Protein AF-A0A6P3Z6V0-F1 (afdb_monomer_lite)

Sequence (96 aa):
MNTKDGITVICSKRGGNPSANSHCEWLLTVPLKPDVINFSFIPITSLLKGVPGKGFLSHAINLYLRYKPPIADLAYFLDFQTHKIWAPIYKGCVES

pLDDT: mean 80.79, std 15.62, range [41.25, 97.06]

Secondary structure (DSSP, 8-state):
---STTPPP-----SS-TT-SSHHHHHHHGGGS----------GGGT-TT-TTHHHHHHHHHHHHHH---GGGHHHHHHTTS----S---------

Structure (mmCIF, N/CA/C/O backbone):
data_AF-A0A6P3Z6V0-F1
#
_entry.id   AF-A0A6P3Z6V0-F1
#
loop_
_atom_site.group_PDB
_atom_site.id
_atom_site.type_symbol
_atom_site.label_atom_id
_atom_site.label_alt_id
_atom_site.label_comp_id
_atom_site.label_asym_id
_atom_site.label_entity_id
_atom_site.labe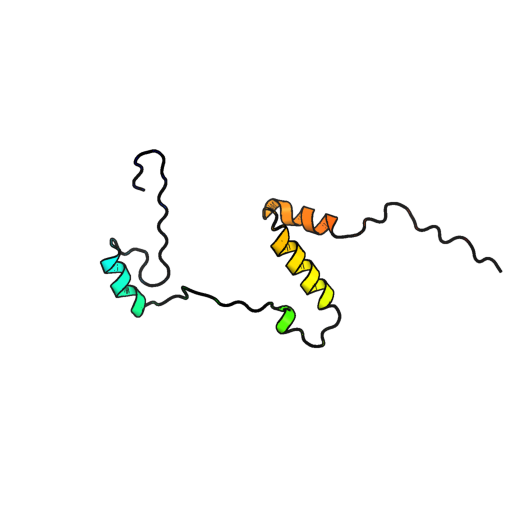l_seq_id
_atom_site.pdbx_PDB_ins_code
_atom_site.Cartn_x
_atom_site.Cartn_y
_atom_site.Cartn_z
_atom_site.occupancy
_atom_site.B_iso_or_equiv
_atom_site.auth_seq_id
_atom_site.auth_comp_id
_atom_site.auth_asym_id
_atom_site.auth_atom_id
_atom_site.pdbx_PDB_model_num
ATOM 1 N N . MET A 1 1 ? 23.211 2.790 -12.711 1.00 48.88 1 MET A N 1
ATOM 2 C CA . MET A 1 1 ? 23.017 4.078 -12.012 1.00 48.88 1 MET A CA 1
ATOM 3 C C . MET A 1 1 ? 23.793 5.124 -12.788 1.00 48.88 1 MET A C 1
ATOM 5 O O . MET A 1 1 ? 24.998 4.972 -12.908 1.00 48.88 1 MET A O 1
ATOM 9 N N . ASN A 1 2 ? 23.115 6.086 -13.415 1.00 54.03 2 ASN A N 1
ATOM 10 C CA . ASN A 1 2 ? 23.786 7.157 -14.150 1.00 54.03 2 ASN A CA 1
ATOM 11 C C . ASN A 1 2 ? 23.860 8.374 -13.225 1.00 54.03 2 ASN A C 1
ATOM 13 O O . ASN A 1 2 ? 22.855 9.044 -13.008 1.00 54.03 2 ASN A O 1
ATOM 17 N N . THR A 1 3 ? 25.015 8.573 -12.599 1.00 53.06 3 THR A N 1
ATOM 18 C CA . THR A 1 3 ? 25.280 9.668 -11.663 1.00 53.06 3 THR A CA 1
ATOM 19 C C . THR A 1 3 ? 25.995 10.783 -12.408 1.00 53.06 3 THR A C 1
ATOM 21 O O . THR A 1 3 ? 27.219 10.771 -12.533 1.00 53.06 3 THR A O 1
ATOM 24 N N . LYS A 1 4 ? 25.232 11.757 -12.898 1.00 59.38 4 LYS A N 1
ATOM 25 C CA . LYS A 1 4 ? 25.746 13.115 -13.082 1.00 59.38 4 LYS A CA 1
ATOM 26 C C . LYS A 1 4 ? 25.130 13.980 -11.982 1.00 59.38 4 LYS A C 1
ATOM 28 O O . LYS A 1 4 ? 23.932 13.898 -11.736 1.00 59.38 4 LYS A O 1
ATOM 33 N N . ASP A 1 5 ? 25.987 14.703 -11.266 1.00 73.00 5 ASP A N 1
ATOM 34 C CA . ASP A 1 5 ? 25.635 15.750 -10.293 1.00 73.00 5 ASP A CA 1
ATOM 35 C C . ASP A 1 5 ? 25.015 15.313 -8.951 1.00 73.00 5 ASP A C 1
ATOM 37 O O . ASP A 1 5 ? 24.242 16.046 -8.345 1.00 73.00 5 ASP A O 1
ATOM 41 N N . GLY A 1 6 ? 25.360 14.125 -8.439 1.00 80.94 6 GLY A N 1
ATOM 42 C CA . GLY A 1 6 ? 24.853 13.665 -7.131 1.00 80.94 6 GLY A CA 1
ATOM 43 C C . GLY A 1 6 ? 23.383 13.227 -7.152 1.00 80.94 6 GLY A C 1
ATOM 44 O O . GLY A 1 6 ? 22.785 12.978 -6.106 1.00 80.94 6 GLY A O 1
ATOM 45 N N . ILE A 1 7 ? 22.802 13.085 -8.344 1.00 84.81 7 ILE A N 1
ATOM 46 C CA . ILE A 1 7 ? 21.444 12.587 -8.546 1.00 84.81 7 ILE A CA 1
ATOM 47 C C . ILE A 1 7 ? 21.480 11.059 -8.638 1.00 84.81 7 ILE A C 1
ATOM 49 O O . ILE A 1 7 ? 22.180 10.482 -9.473 1.00 84.81 7 ILE A O 1
ATOM 53 N N . THR A 1 8 ? 20.688 10.395 -7.794 1.00 88.69 8 THR A N 1
ATOM 54 C CA . THR A 1 8 ? 20.455 8.948 -7.884 1.00 88.69 8 THR A CA 1
ATOM 55 C C . THR A 1 8 ? 19.134 8.694 -8.595 1.00 88.69 8 THR A C 1
ATOM 57 O O . THR A 1 8 ? 18.072 9.048 -8.090 1.00 88.69 8 THR A O 1
ATOM 60 N N . VAL A 1 9 ? 19.192 8.054 -9.763 1.00 84.56 9 VAL A N 1
ATOM 61 C CA . VAL A 1 9 ? 17.995 7.626 -10.500 1.00 84.56 9 VAL A CA 1
ATOM 62 C C . VAL A 1 9 ? 17.667 6.181 -10.136 1.00 84.56 9 VAL A C 1
ATOM 64 O O . VAL A 1 9 ? 18.480 5.280 -10.362 1.00 84.56 9 VAL A O 1
ATOM 67 N N . ILE A 1 10 ? 16.467 5.967 -9.597 1.00 86.81 10 ILE A N 1
ATOM 68 C CA . ILE A 1 10 ? 15.918 4.644 -9.291 1.00 86.81 10 ILE A CA 1
ATOM 69 C C . ILE A 1 10 ? 14.798 4.361 -10.289 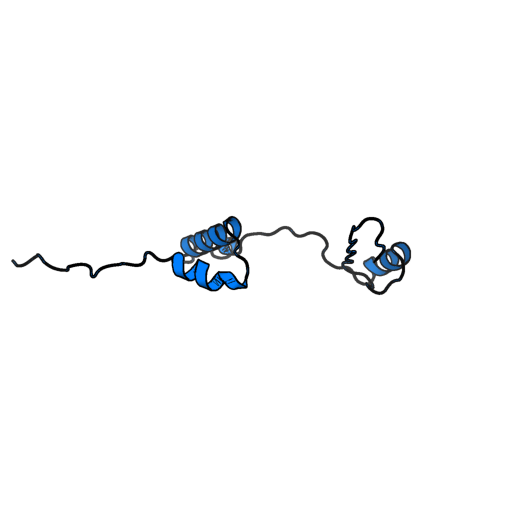1.00 86.81 10 ILE A C 1
ATOM 71 O O . ILE A 1 10 ? 13.790 5.062 -10.318 1.00 86.81 10 ILE A O 1
ATOM 75 N N . CYS A 1 11 ? 14.976 3.317 -11.096 1.00 84.38 11 CYS A N 1
ATOM 76 C CA . CYS A 1 11 ? 13.959 2.849 -12.030 1.00 84.38 11 CYS A CA 1
ATOM 77 C C . CYS A 1 11 ? 13.312 1.580 -11.475 1.00 84.38 11 CYS A C 1
ATOM 79 O O . CYS A 1 11 ? 14.011 0.613 -11.173 1.00 84.38 11 CYS A O 1
ATOM 81 N N . SER A 1 12 ? 11.985 1.557 -11.392 1.00 88.56 12 SER A N 1
ATOM 82 C CA . SER A 1 12 ? 11.205 0.367 -11.053 1.00 88.56 12 SER A CA 1
ATOM 83 C C . SER A 1 12 ? 10.273 0.002 -12.211 1.00 88.56 12 SER A C 1
ATOM 85 O O . SER A 1 12 ? 9.743 0.869 -12.903 1.00 88.56 12 SER A O 1
ATOM 87 N N . LYS A 1 13 ? 10.103 -1.301 -12.450 1.00 91.12 13 LYS A N 1
ATOM 88 C CA . LYS A 1 13 ? 9.200 -1.864 -13.465 1.00 91.12 13 LYS A CA 1
ATOM 89 C C . LYS A 1 13 ? 8.169 -2.736 -12.757 1.00 91.12 13 LYS A C 1
ATOM 91 O O . LYS A 1 13 ? 8.540 -3.487 -11.856 1.00 91.12 13 LYS A O 1
ATOM 96 N N . ARG A 1 14 ? 6.901 -2.659 -13.167 1.00 93.56 14 ARG A N 1
ATOM 97 C CA . ARG A 1 14 ? 5.820 -3.513 -12.650 1.00 93.56 14 ARG A CA 1
ATOM 98 C C . ARG A 1 14 ? 5.162 -4.299 -13.775 1.00 93.56 14 ARG A C 1
ATOM 100 O O . ARG A 1 14 ? 4.729 -3.706 -14.755 1.00 93.56 14 ARG A O 1
ATOM 107 N N . GLY A 1 15 ? 5.096 -5.619 -13.631 1.00 95.06 15 GLY A N 1
ATOM 108 C CA . GLY A 1 15 ? 4.730 -6.510 -14.731 1.00 95.06 15 GLY A CA 1
ATOM 109 C C . GLY A 1 15 ? 5.820 -6.610 -15.805 1.00 95.06 15 GLY A C 1
ATOM 110 O O . GLY A 1 15 ? 6.901 -6.020 -15.703 1.00 95.06 15 GLY A O 1
ATOM 111 N N . GLY A 1 16 ? 5.545 -7.400 -16.836 1.00 96.19 16 GLY A N 1
ATOM 112 C CA . GLY A 1 16 ? 6.497 -7.778 -17.873 1.00 96.19 16 GLY A CA 1
ATOM 113 C C . GLY A 1 16 ? 7.699 -8.555 -17.331 1.00 96.19 16 GLY A C 1
ATOM 114 O O . GLY A 1 16 ? 7.659 -9.146 -16.250 1.00 96.19 16 GLY A O 1
ATOM 115 N N . ASN A 1 17 ? 8.785 -8.554 -18.100 1.00 95.25 17 ASN A N 1
ATOM 116 C CA . ASN A 1 17 ? 10.091 -9.076 -17.714 1.00 95.25 17 ASN A CA 1
ATOM 117 C C . ASN A 1 17 ? 10.979 -7.933 -17.179 1.00 95.25 17 ASN A C 1
ATOM 119 O O . ASN A 1 17 ? 11.525 -7.167 -17.979 1.00 95.25 17 ASN A O 1
ATOM 123 N N . PRO A 1 18 ? 11.183 -7.808 -15.853 1.00 90.44 18 PRO A N 1
ATOM 124 C CA . PRO A 1 18 ? 11.952 -6.704 -15.275 1.00 90.44 18 PRO A CA 1
ATOM 125 C C . PRO A 1 18 ? 13.403 -6.646 -15.773 1.00 90.44 18 PRO A C 1
ATOM 127 O O . PRO A 1 18 ? 13.979 -5.556 -15.850 1.00 90.44 18 PRO A O 1
ATOM 130 N N . SER A 1 19 ? 13.956 -7.799 -16.163 1.00 91.50 19 SER A N 1
ATOM 131 C CA . SER A 1 19 ? 15.330 -7.954 -16.648 1.00 91.50 19 SER A CA 1
ATOM 132 C C . SER A 1 19 ? 15.542 -7.495 -18.094 1.00 91.50 19 SER A C 1
ATOM 134 O O . SER A 1 19 ? 16.666 -7.560 -18.574 1.00 91.50 19 SER A O 1
ATOM 136 N N . ALA A 1 20 ? 14.503 -7.039 -18.807 1.00 92.81 20 ALA A N 1
ATOM 137 C CA . ALA A 1 20 ? 14.660 -6.488 -20.156 1.00 92.81 20 ALA A CA 1
ATOM 138 C C . ALA A 1 20 ? 15.573 -5.246 -20.159 1.00 92.81 20 ALA A C 1
ATOM 140 O O . ALA A 1 20 ? 15.485 -4.398 -19.262 1.00 92.81 20 ALA A O 1
ATOM 141 N N . ASN A 1 21 ? 16.425 -5.122 -21.179 1.00 88.56 21 ASN A N 1
ATOM 142 C CA . ASN A 1 21 ? 17.528 -4.156 -21.190 1.00 88.56 21 ASN A CA 1
ATOM 143 C C . ASN A 1 21 ? 17.080 -2.734 -21.545 1.00 88.56 21 ASN A C 1
ATOM 145 O O . ASN A 1 21 ? 17.732 -1.765 -21.159 1.00 88.56 21 ASN A O 1
ATOM 149 N N . SER A 1 22 ? 15.947 -2.592 -22.237 1.00 91.94 22 SER A N 1
ATOM 150 C CA . SER A 1 22 ? 15.367 -1.298 -22.603 1.00 91.94 22 SER A CA 1
ATOM 151 C C . SER A 1 22 ? 13.887 -1.194 -22.231 1.00 91.94 22 SER A C 1
ATOM 153 O O . SER A 1 22 ? 13.203 -2.194 -21.999 1.00 91.94 22 SER A O 1
ATOM 155 N N . HIS A 1 23 ? 13.375 0.040 -22.174 1.00 92.75 23 HIS A N 1
ATOM 156 C CA . HIS A 1 23 ? 11.946 0.284 -21.975 1.00 92.75 23 HIS A CA 1
ATOM 157 C C . HIS A 1 23 ? 11.108 -0.315 -23.113 1.00 92.75 23 HIS A C 1
ATOM 159 O O . HIS A 1 23 ? 10.084 -0.932 -22.847 1.00 92.75 23 HIS A O 1
ATOM 165 N N . CYS A 1 24 ? 11.557 -0.177 -24.365 1.00 96.06 24 CYS A N 1
ATOM 166 C CA . CYS A 1 24 ? 10.844 -0.695 -25.532 1.00 96.06 24 CYS A CA 1
ATOM 167 C C . CYS A 1 24 ? 10.736 -2.224 -25.499 1.00 96.06 24 CYS A C 1
ATOM 169 O O . CYS A 1 24 ? 9.654 -2.761 -25.712 1.00 96.06 24 CYS A O 1
ATOM 171 N N . GLU A 1 25 ? 11.824 -2.921 -25.161 1.00 95.94 25 GLU A N 1
ATOM 172 C CA . GLU A 1 25 ? 11.804 -4.378 -24.984 1.00 95.94 25 GLU A CA 1
ATOM 173 C C . GLU A 1 25 ? 10.896 -4.793 -23.828 1.00 95.94 25 GLU A C 1
ATOM 175 O O . GLU A 1 25 ? 10.079 -5.698 -23.974 1.00 95.94 25 GLU A O 1
ATOM 180 N N . TRP A 1 26 ? 11.003 -4.116 -22.680 1.00 96.50 26 TRP A N 1
ATOM 181 C CA . TRP A 1 26 ? 10.157 -4.402 -21.525 1.00 96.50 26 TRP A CA 1
ATOM 182 C C . TRP A 1 26 ? 8.671 -4.219 -21.851 1.00 96.50 26 TRP A C 1
ATOM 184 O O . TRP A 1 26 ? 7.867 -5.086 -21.512 1.00 96.50 26 TRP A O 1
ATOM 194 N N . LEU A 1 27 ? 8.309 -3.138 -22.546 1.00 95.50 27 LEU A N 1
ATOM 195 C CA . LEU A 1 27 ? 6.926 -2.803 -22.878 1.00 95.50 27 LEU A CA 1
ATOM 196 C C . LEU A 1 27 ? 6.236 -3.923 -23.665 1.00 95.50 27 LEU A C 1
ATOM 198 O O . LEU A 1 27 ? 5.089 -4.255 -23.376 1.00 95.50 27 LEU A O 1
ATOM 202 N N . LEU A 1 28 ? 6.952 -4.566 -24.591 1.00 97.06 28 LEU A N 1
ATOM 203 C CA . LEU A 1 28 ? 6.435 -5.700 -25.365 1.00 97.06 28 LEU A CA 1
ATOM 204 C C . LEU A 1 28 ? 6.135 -6.931 -24.495 1.00 97.06 28 LEU A C 1
ATOM 206 O O . LEU A 1 28 ? 5.308 -7.761 -24.862 1.00 97.06 28 LEU A O 1
ATOM 210 N N . THR A 1 29 ? 6.772 -7.051 -23.328 1.00 96.94 29 THR A N 1
ATOM 211 C CA . THR A 1 29 ? 6.553 -8.170 -22.396 1.00 96.94 29 THR A CA 1
ATOM 212 C C . THR A 1 29 ? 5.408 -7.933 -21.413 1.00 96.94 29 THR A C 1
ATOM 214 O O . THR A 1 29 ? 4.909 -8.893 -20.825 1.00 96.94 29 THR A O 1
ATOM 217 N N . VAL A 1 30 ? 4.970 -6.682 -21.222 1.00 96.88 30 VAL A N 1
ATOM 218 C CA . VAL A 1 30 ? 3.918 -6.332 -20.251 1.00 96.88 30 VAL A CA 1
ATOM 219 C C . VAL A 1 30 ? 2.597 -7.060 -20.536 1.00 96.88 30 VAL A C 1
ATOM 221 O O . VAL A 1 30 ? 2.061 -7.635 -19.590 1.00 96.88 30 VAL A O 1
ATOM 224 N N . PRO A 1 31 ? 2.090 -7.144 -21.785 1.00 96.06 31 PRO A N 1
ATOM 225 C CA . PRO A 1 31 ? 0.850 -7.872 -22.068 1.00 96.06 31 PRO A CA 1
ATOM 226 C C . PRO A 1 31 ? 0.925 -9.376 -21.767 1.00 96.06 31 PRO A C 1
ATOM 228 O O . PRO A 1 31 ? -0.092 -9.983 -21.452 1.00 96.06 31 PRO A O 1
ATOM 231 N N . LEU A 1 32 ? 2.119 -9.977 -21.846 1.00 96.50 32 LEU A N 1
ATOM 232 C CA . LEU A 1 32 ? 2.330 -11.404 -21.571 1.00 96.50 32 LEU A CA 1
ATOM 233 C C . LEU A 1 32 ? 2.386 -11.708 -20.071 1.00 96.50 32 LEU A C 1
ATOM 235 O O . LEU A 1 32 ? 2.065 -12.817 -19.648 1.00 96.50 32 LEU A O 1
ATOM 239 N N . LYS A 1 33 ? 2.815 -10.735 -19.262 1.00 95.94 33 LYS A N 1
ATOM 240 C CA . LYS A 1 33 ? 2.916 -10.866 -17.806 1.00 95.94 33 LYS A CA 1
ATOM 241 C C . LYS A 1 33 ? 2.437 -9.584 -17.115 1.00 95.94 33 LYS A C 1
ATOM 243 O O . LYS A 1 33 ? 3.255 -8.868 -16.536 1.00 95.94 33 LYS A O 1
ATOM 248 N N . PRO A 1 34 ? 1.140 -9.251 -17.194 1.00 95.25 34 PRO A N 1
ATOM 249 C CA . PRO A 1 34 ? 0.625 -8.010 -16.632 1.00 95.25 34 PRO A CA 1
ATOM 250 C C . PRO A 1 34 ? 0.683 -8.026 -15.100 1.00 95.25 34 PRO A C 1
ATOM 252 O O . PRO A 1 34 ? 0.617 -9.080 -14.469 1.00 95.25 34 PRO A O 1
ATOM 255 N N . ASP A 1 35 ? 0.787 -6.841 -14.506 1.00 96.06 35 ASP A N 1
ATOM 256 C CA . ASP A 1 35 ? 0.703 -6.628 -13.059 1.00 96.06 35 ASP A CA 1
ATOM 257 C C . ASP A 1 35 ? -0.127 -5.367 -12.780 1.00 96.06 35 ASP A C 1
ATOM 259 O O . ASP A 1 35 ? -0.299 -4.506 -13.649 1.00 96.06 35 ASP A O 1
ATOM 263 N N . VAL A 1 36 ? -0.662 -5.256 -11.569 1.00 94.12 36 VAL A N 1
ATOM 264 C CA . VAL A 1 36 ? -1.534 -4.155 -11.168 1.00 94.12 36 VAL A CA 1
ATOM 265 C C . VAL A 1 36 ? -0.708 -2.888 -10.979 1.00 94.12 36 VAL A C 1
ATOM 267 O O . VAL A 1 36 ? 0.121 -2.787 -10.076 1.00 94.12 36 VAL A O 1
ATOM 270 N N . ILE A 1 37 ? -0.966 -1.890 -11.818 1.00 93.00 37 ILE A N 1
ATOM 271 C CA . ILE A 1 37 ? -0.277 -0.593 -11.779 1.00 93.00 37 ILE A CA 1
ATOM 272 C C . ILE A 1 37 ? -1.036 0.472 -10.983 1.00 93.00 37 ILE A C 1
ATOM 274 O O . ILE A 1 37 ? -0.430 1.443 -10.540 1.00 93.00 37 ILE A O 1
ATOM 278 N N . ASN A 1 38 ? -2.341 0.287 -10.773 1.00 93.88 38 ASN A N 1
ATOM 279 C CA . ASN A 1 38 ? -3.188 1.233 -10.059 1.00 93.88 38 ASN A CA 1
ATOM 280 C C . ASN A 1 38 ? -4.182 0.503 -9.153 1.00 93.88 38 ASN A C 1
ATOM 282 O O . ASN A 1 38 ? -4.731 -0.527 -9.537 1.00 93.88 38 ASN A O 1
ATOM 286 N N . PHE A 1 39 ? -4.422 1.055 -7.966 1.00 93.62 39 PHE A N 1
ATOM 287 C CA . PHE A 1 39 ? -5.278 0.454 -6.948 1.00 93.62 39 PHE A CA 1
ATOM 288 C C . PHE A 1 39 ? -6.285 1.475 -6.435 1.00 93.62 39 PHE A C 1
ATOM 290 O O . PHE A 1 39 ? -5.951 2.631 -6.183 1.00 93.62 39 PHE A O 1
ATOM 297 N N . SER A 1 40 ? -7.510 1.016 -6.205 1.00 94.94 40 SER A N 1
ATOM 298 C CA . SER A 1 40 ? -8.503 1.735 -5.414 1.00 94.94 40 SER A CA 1
ATOM 299 C C . SER A 1 40 ? -8.763 0.934 -4.149 1.00 94.94 40 SER A C 1
ATOM 301 O O . SER A 1 40 ? -9.077 -0.253 -4.214 1.00 94.94 40 SER A O 1
ATOM 303 N N . PHE A 1 41 ? -8.592 1.572 -2.995 1.00 92.12 41 PHE A N 1
ATOM 304 C CA . PHE A 1 41 ? -8.707 0.907 -1.704 1.00 92.12 41 PHE A CA 1
ATOM 305 C C . PHE A 1 41 ? -10.013 1.278 -1.015 1.00 92.12 41 PHE A C 1
ATOM 307 O O . PHE A 1 41 ? -10.430 2.435 -1.019 1.00 92.12 41 PHE A O 1
ATOM 314 N N . ILE A 1 42 ? -10.608 0.289 -0.356 1.00 92.88 42 ILE A N 1
ATOM 315 C CA . ILE A 1 42 ? -11.673 0.487 0.622 1.00 92.88 42 ILE A CA 1
ATOM 316 C C . ILE A 1 42 ? -11.144 0.097 2.007 1.00 92.88 42 ILE A C 1
ATOM 318 O O . ILE A 1 42 ? -10.421 -0.897 2.121 1.00 92.88 42 ILE A O 1
ATOM 322 N N . PRO A 1 43 ? -11.476 0.837 3.079 1.00 90.00 43 PRO A N 1
ATOM 323 C CA . PRO A 1 43 ? -11.079 0.445 4.425 1.00 90.00 43 PRO A CA 1
ATOM 324 C C . PRO A 1 43 ? -11.662 -0.924 4.776 1.00 90.00 43 PRO A C 1
ATOM 326 O O . PRO A 1 43 ? -12.854 -1.155 4.552 1.00 90.00 43 PRO A O 1
ATOM 329 N N . ILE A 1 44 ? -10.867 -1.797 5.405 1.00 90.00 44 ILE A N 1
ATOM 330 C CA . ILE A 1 44 ? -11.322 -3.129 5.845 1.00 90.00 44 ILE A CA 1
ATOM 331 C C . ILE A 1 44 ? -12.535 -3.050 6.787 1.00 90.00 44 ILE A C 1
ATOM 333 O O . ILE A 1 44 ? -13.391 -3.929 6.800 1.00 90.00 44 ILE A O 1
ATOM 337 N N . THR A 1 45 ? -12.680 -1.937 7.511 1.00 90.81 45 THR A N 1
ATOM 338 C CA . THR A 1 45 ? -13.827 -1.647 8.381 1.00 90.81 45 THR A CA 1
ATOM 339 C C . THR A 1 45 ? -15.158 -1.588 7.621 1.00 90.81 45 THR A C 1
ATOM 341 O O . THR A 1 45 ? -16.219 -1.769 8.225 1.00 90.81 45 THR A O 1
ATOM 344 N N . SER A 1 46 ? -15.140 -1.395 6.299 1.00 91.38 46 SER A N 1
ATOM 345 C CA . SER A 1 46 ? -16.326 -1.470 5.432 1.00 91.38 46 SER A CA 1
ATOM 346 C C . SER A 1 46 ? -16.923 -2.879 5.377 1.00 91.38 46 SER A C 1
ATOM 348 O O . SER A 1 46 ? -18.134 -3.009 5.198 1.00 91.38 46 SER A O 1
ATOM 350 N N . LEU A 1 47 ? -16.100 -3.914 5.593 1.00 91.94 47 LEU A N 1
ATOM 351 C CA . LEU A 1 47 ? -16.510 -5.322 5.635 1.00 91.94 47 LEU A CA 1
ATOM 352 C C . LEU A 1 47 ? -17.085 -5.735 7.002 1.00 91.94 47 LEU A C 1
ATOM 354 O O . LEU A 1 47 ? -17.814 -6.713 7.092 1.00 91.94 47 LEU A O 1
ATOM 358 N N . LEU A 1 48 ? -16.812 -4.973 8.067 1.00 91.44 48 LEU A N 1
ATOM 359 C CA . LEU A 1 48 ? -17.179 -5.306 9.453 1.00 91.44 48 LEU A CA 1
ATOM 360 C C . LEU A 1 48 ? -18.546 -4.735 9.877 1.00 91.44 48 LEU A C 1
ATOM 362 O O . LEU A 1 48 ? -18.703 -4.207 10.981 1.00 91.44 48 LEU A O 1
ATOM 366 N N . LYS A 1 49 ? -19.545 -4.750 8.991 1.00 86.75 49 LYS A N 1
ATOM 367 C CA . LYS A 1 49 ? -20.886 -4.236 9.326 1.00 86.75 49 LYS A CA 1
ATOM 368 C C . LYS A 1 49 ? -21.504 -5.079 10.450 1.00 86.75 49 LYS A C 1
ATOM 370 O O . LYS A 1 49 ? -21.503 -6.298 10.372 1.00 86.75 49 LYS A O 1
ATOM 375 N N . GLY A 1 50 ? -22.020 -4.421 11.489 1.00 85.88 50 GLY A N 1
ATOM 376 C CA . GLY A 1 50 ? -22.655 -5.088 12.634 1.00 85.88 50 GLY A CA 1
ATOM 377 C C . GLY A 1 50 ? -21.694 -5.689 13.667 1.00 85.88 50 GLY A C 1
ATOM 378 O O . GLY A 1 50 ? -22.161 -6.230 14.662 1.00 85.88 50 GLY A O 1
ATOM 379 N N . VAL A 1 51 ? -20.373 -5.573 13.480 1.00 91.75 51 VAL A N 1
ATOM 380 C CA . VAL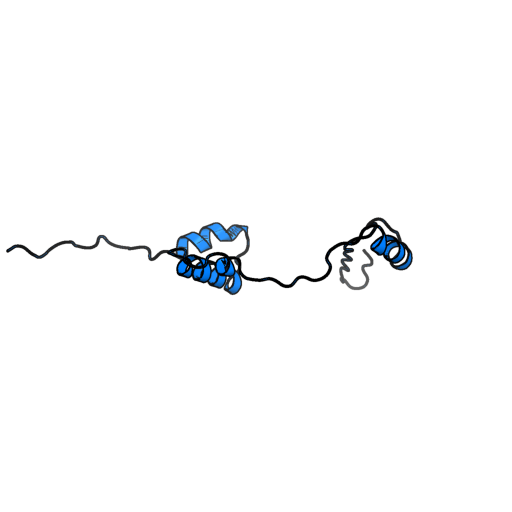 A 1 51 ? -19.386 -6.088 14.441 1.00 91.75 51 VAL A CA 1
ATOM 381 C C . VAL A 1 51 ? -19.190 -5.084 15.591 1.00 91.75 51 VAL A C 1
ATOM 383 O O . VAL A 1 51 ? -18.807 -3.933 15.330 1.00 91.75 51 VAL A O 1
ATOM 386 N N . PRO A 1 52 ? -19.408 -5.484 16.860 1.00 89.88 52 PRO A N 1
ATOM 387 C CA . PRO A 1 52 ? -19.092 -4.650 18.017 1.00 89.88 52 PRO A CA 1
ATOM 388 C C . PRO A 1 52 ? -17.617 -4.225 18.014 1.00 89.88 52 PRO A C 1
ATOM 390 O O . PRO A 1 52 ? -16.735 -5.002 17.665 1.00 89.88 52 PRO A O 1
ATOM 393 N N . GLY A 1 53 ? -17.327 -2.977 18.383 1.00 83.75 53 GLY A N 1
ATOM 394 C CA . GLY A 1 53 ? -15.946 -2.482 18.450 1.00 83.75 53 GLY A CA 1
ATOM 395 C C . GLY A 1 53 ? -15.321 -2.051 17.115 1.00 83.75 53 GLY A C 1
ATOM 396 O O . GLY A 1 53 ? -14.182 -1.584 17.111 1.00 83.75 53 GLY A O 1
ATOM 397 N N . LYS A 1 54 ? -16.056 -2.078 15.990 1.00 88.06 54 LYS A N 1
ATOM 398 C CA . LYS A 1 54 ? -15.601 -1.511 14.698 1.00 88.06 54 LYS A CA 1
ATOM 399 C C . LYS A 1 54 ? -15.082 -0.068 14.819 1.00 88.06 54 LYS A C 1
ATOM 401 O O . LYS A 1 54 ? -14.155 0.313 14.106 1.00 88.06 54 LYS A O 1
ATOM 406 N N . GLY A 1 55 ? -15.672 0.732 15.710 1.00 88.00 55 GLY A N 1
ATOM 407 C CA . GLY A 1 55 ? -15.236 2.106 15.976 1.00 88.00 55 GLY A CA 1
ATOM 408 C C . GLY A 1 55 ? -13.782 2.196 16.453 1.00 88.00 55 GLY A C 1
ATOM 409 O O . GLY A 1 55 ? -13.047 3.058 15.976 1.00 88.00 55 GLY A O 1
ATOM 410 N N . PHE A 1 56 ? -13.337 1.264 17.303 1.00 89.00 56 PHE A N 1
ATOM 411 C CA . PHE A 1 56 ? -11.958 1.224 17.799 1.00 89.00 56 PHE A CA 1
ATOM 412 C C . PHE A 1 56 ? -10.963 0.902 16.687 1.00 89.00 56 PHE A C 1
ATOM 414 O O . PHE A 1 56 ? -9.942 1.574 16.569 1.00 89.00 56 PHE A O 1
ATOM 421 N N . LEU A 1 57 ? -11.285 -0.063 15.818 1.00 88.00 57 LEU A N 1
ATOM 422 C CA . LEU A 1 57 ? -10.425 -0.391 14.681 1.00 88.00 57 LEU A CA 1
ATOM 423 C C . LEU A 1 57 ? -10.315 0.786 13.701 1.00 88.00 57 LEU A C 1
ATOM 425 O O . LEU A 1 57 ? -9.214 1.123 13.274 1.00 88.00 57 LEU A O 1
ATOM 429 N N . SER A 1 58 ? -11.431 1.450 13.382 1.00 89.81 58 SER A N 1
ATOM 430 C CA . SER A 1 58 ? -11.409 2.670 12.561 1.00 89.81 58 SER A CA 1
ATOM 431 C C . SER A 1 58 ? -10.533 3.758 13.187 1.00 89.81 58 SER A C 1
ATOM 433 O O . SER A 1 58 ? -9.766 4.411 12.483 1.00 89.81 58 SER A O 1
ATOM 435 N N . HIS A 1 59 ? -10.617 3.941 14.507 1.00 88.31 59 HIS A N 1
ATOM 436 C CA . HIS A 1 59 ? -9.810 4.919 15.230 1.00 88.31 59 HIS A CA 1
ATOM 437 C C . HIS A 1 59 ? -8.311 4.584 15.177 1.00 88.31 59 HIS A C 1
ATOM 439 O O . HIS A 1 59 ? -7.515 5.435 14.786 1.00 88.31 59 HIS A O 1
ATOM 445 N N . ALA A 1 60 ? -7.933 3.335 15.465 1.00 85.44 60 ALA A N 1
ATOM 446 C CA . ALA A 1 60 ? -6.546 2.872 15.396 1.00 85.44 60 ALA A CA 1
ATOM 447 C C . ALA A 1 60 ? -5.948 3.008 13.983 1.00 85.44 60 ALA A C 1
ATOM 449 O O . ALA A 1 60 ? -4.819 3.474 13.830 1.00 85.44 60 ALA A O 1
ATOM 450 N N . ILE A 1 61 ? -6.715 2.669 12.938 1.00 87.88 61 ILE A N 1
ATOM 451 C CA . ILE A 1 61 ? -6.292 2.849 11.539 1.00 87.88 61 ILE A CA 1
ATOM 452 C C . ILE A 1 61 ? -6.061 4.332 11.228 1.00 87.88 61 ILE A C 1
ATOM 454 O O . ILE A 1 61 ? -5.034 4.677 10.647 1.00 87.88 61 ILE A O 1
ATOM 458 N N . ASN A 1 62 ? -6.977 5.218 11.630 1.00 89.31 62 ASN A N 1
ATOM 459 C CA . ASN A 1 62 ? -6.834 6.659 11.399 1.00 89.31 62 ASN A CA 1
ATOM 460 C C . ASN A 1 62 ? -5.595 7.233 12.096 1.00 89.31 62 ASN A C 1
ATOM 462 O O . ASN A 1 62 ? -4.875 8.035 11.505 1.00 89.31 62 ASN A O 1
ATOM 466 N N . LEU A 1 63 ? -5.323 6.798 13.327 1.00 85.25 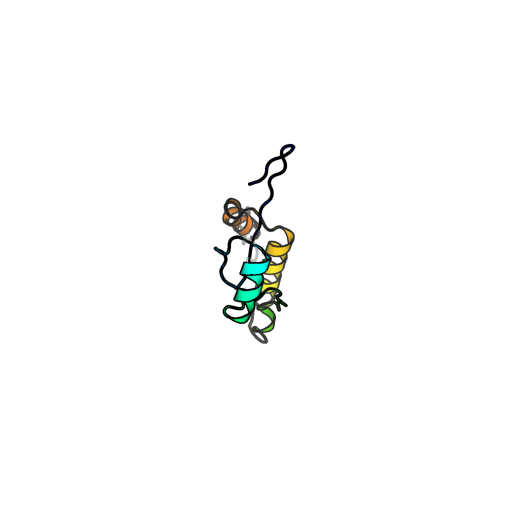63 LEU A N 1
ATOM 467 C CA . LEU A 1 63 ? -4.114 7.170 14.059 1.00 85.25 63 LEU A CA 1
ATOM 468 C C . LEU A 1 63 ? -2.854 6.694 13.326 1.00 85.25 63 LEU A C 1
ATOM 470 O O . LEU A 1 63 ? -1.945 7.489 13.093 1.00 85.25 63 LEU A O 1
ATOM 474 N N . TYR A 1 64 ? -2.822 5.434 12.885 1.00 83.94 64 TYR A N 1
ATOM 475 C CA . TYR A 1 64 ? -1.695 4.904 12.118 1.00 83.94 64 TYR A CA 1
ATOM 476 C C . TYR A 1 64 ? -1.471 5.668 10.807 1.00 83.94 64 TYR A C 1
ATOM 478 O O . TYR A 1 64 ? -0.337 6.000 10.482 1.00 83.94 64 TYR A O 1
ATOM 486 N N . LEU A 1 65 ? -2.528 5.988 10.057 1.00 87.19 65 LEU A N 1
ATOM 487 C CA . LEU A 1 65 ? -2.402 6.732 8.800 1.00 87.19 65 LEU A C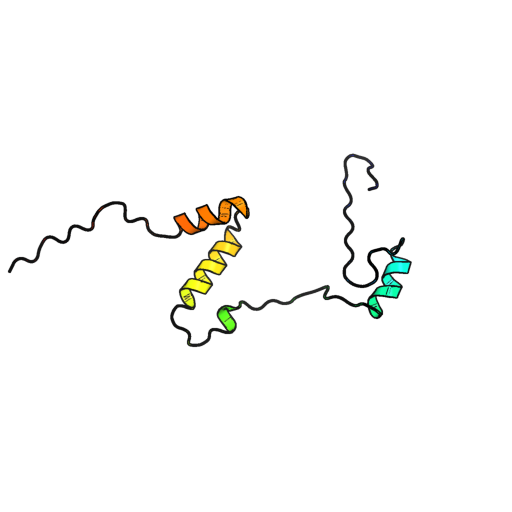A 1
ATOM 488 C C . LEU A 1 65 ? -1.951 8.181 9.015 1.00 87.19 65 LEU A C 1
ATOM 490 O O . LEU A 1 65 ? -1.222 8.712 8.182 1.00 87.19 65 LEU A O 1
ATOM 494 N N . ARG A 1 66 ? -2.361 8.815 10.122 1.00 87.00 66 ARG A N 1
ATOM 495 C CA . ARG A 1 66 ? -2.009 10.207 10.432 1.00 87.00 66 ARG A CA 1
ATOM 496 C C . ARG A 1 66 ? -0.573 10.365 10.917 1.00 87.00 66 ARG A C 1
ATOM 498 O O . ARG A 1 66 ? 0.057 11.364 10.591 1.00 87.00 66 ARG A O 1
ATOM 505 N N . TYR A 1 67 ? -0.081 9.412 11.704 1.00 85.12 67 TYR A N 1
ATOM 506 C CA . TYR A 1 67 ? 1.215 9.537 12.374 1.00 85.12 67 TYR A CA 1
ATOM 507 C C . TYR A 1 67 ? 2.298 8.614 11.815 1.00 85.12 67 TYR A C 1
ATOM 509 O O . TYR A 1 67 ? 3.465 8.886 12.066 1.00 85.12 67 TYR A O 1
ATOM 517 N N . LYS A 1 68 ? 1.914 7.552 11.084 1.00 81.38 68 LYS A N 1
ATOM 518 C CA . LYS A 1 68 ? 2.743 6.488 10.481 1.00 81.38 68 LYS A CA 1
ATOM 519 C C . LYS A 1 68 ? 4.199 6.497 10.976 1.00 81.38 68 LYS A C 1
ATOM 521 O O . LYS A 1 68 ? 5.088 6.908 10.227 1.00 81.38 68 LYS A O 1
ATOM 526 N N . PRO A 1 69 ? 4.443 6.066 12.227 1.00 76.06 69 PRO A N 1
ATOM 527 C CA . PRO A 1 69 ? 5.791 6.057 12.772 1.00 76.06 69 PRO A CA 1
ATOM 528 C C . PRO A 1 69 ? 6.690 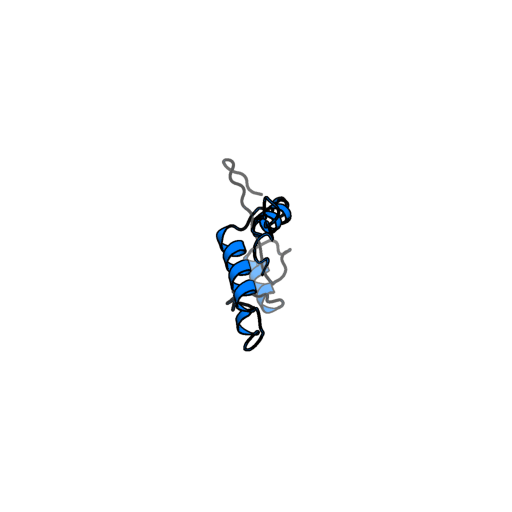5.127 11.941 1.00 76.06 69 PRO A C 1
ATOM 530 O O . PRO A 1 69 ? 6.184 4.195 11.294 1.00 76.06 69 PRO A O 1
ATOM 533 N N . PRO A 1 70 ? 8.017 5.342 11.956 1.00 81.94 70 PRO A N 1
ATOM 534 C CA . PRO A 1 70 ? 8.971 4.354 11.470 1.00 81.94 70 PRO A CA 1
ATOM 535 C C . PRO A 1 70 ? 8.648 2.977 12.055 1.00 81.94 70 PRO A C 1
ATOM 537 O O . PRO A 1 70 ? 8.217 2.870 13.201 1.00 81.94 70 PRO A O 1
ATOM 540 N N . ILE A 1 71 ? 8.840 1.903 11.283 1.00 79.56 71 ILE A N 1
ATOM 541 C CA . ILE A 1 71 ? 8.409 0.566 11.725 1.00 79.56 71 ILE A CA 1
ATOM 542 C C . ILE A 1 71 ? 9.097 0.116 13.022 1.00 79.56 71 ILE A C 1
ATOM 544 O O . ILE A 1 71 ? 8.482 -0.581 13.823 1.00 79.56 71 ILE A O 1
ATOM 548 N N . ALA A 1 72 ? 10.330 0.576 13.249 1.00 80.50 72 ALA A N 1
ATOM 549 C CA . ALA A 1 72 ? 11.066 0.360 14.489 1.00 80.50 72 ALA A CA 1
ATOM 550 C C . ALA A 1 72 ? 10.364 0.980 15.714 1.00 80.50 72 ALA A C 1
ATOM 552 O O . ALA A 1 72 ? 10.421 0.416 16.802 1.00 80.50 72 ALA A O 1
ATOM 553 N N . ASP A 1 73 ? 9.632 2.080 15.519 1.00 76.94 73 ASP A N 1
ATOM 554 C CA . ASP A 1 73 ? 8.977 2.845 16.584 1.00 76.94 73 ASP A CA 1
ATOM 555 C C . ASP A 1 73 ? 7.496 2.478 16.761 1.00 76.94 73 ASP A C 1
ATOM 557 O O . ASP A 1 73 ? 6.808 3.006 17.639 1.00 76.94 73 ASP A O 1
ATOM 561 N N . LEU A 1 74 ? 6.979 1.561 15.935 1.00 75.75 74 LEU A N 1
ATOM 562 C CA . LEU A 1 74 ? 5.568 1.182 15.944 1.00 75.75 74 LEU A CA 1
ATOM 563 C C . LEU A 1 74 ? 5.137 0.592 17.294 1.00 75.75 74 LEU A C 1
ATOM 565 O O . LEU A 1 74 ? 4.037 0.882 17.757 1.00 75.75 74 LEU A O 1
ATOM 569 N N . ALA A 1 75 ? 6.005 -0.194 17.938 1.00 72.25 75 ALA A N 1
ATOM 570 C CA . ALA A 1 75 ? 5.730 -0.766 19.255 1.00 72.25 75 ALA A CA 1
ATOM 571 C C . ALA A 1 75 ? 5.532 0.327 20.319 1.00 72.25 75 ALA A C 1
ATOM 573 O O . ALA A 1 75 ? 4.544 0.298 21.048 1.00 72.25 75 ALA A O 1
ATOM 574 N N . TYR A 1 76 ? 6.408 1.339 20.344 1.00 70.50 76 TYR A N 1
ATOM 575 C CA . TYR A 1 76 ? 6.286 2.471 21.264 1.00 70.50 76 TYR A CA 1
ATOM 576 C C . TYR A 1 76 ? 5.015 3.273 20.998 1.00 70.50 76 TYR A C 1
ATOM 578 O O . TYR A 1 76 ? 4.282 3.594 21.929 1.00 70.50 76 TYR A O 1
ATOM 586 N N . PHE A 1 77 ? 4.709 3.553 19.729 1.00 70.75 77 PHE A N 1
ATOM 587 C CA . PHE A 1 77 ? 3.493 4.274 19.357 1.00 70.75 77 PHE A CA 1
ATOM 588 C C . PHE A 1 77 ? 2.226 3.600 19.896 1.00 70.75 77 PHE A C 1
ATOM 590 O O . PHE A 1 77 ? 1.357 4.300 20.412 1.00 70.75 77 PHE A O 1
ATOM 597 N N . LEU A 1 78 ? 2.131 2.266 19.811 1.00 68.44 78 LEU A N 1
ATOM 598 C CA . LEU A 1 78 ? 0.990 1.493 20.315 1.00 68.44 78 LEU A CA 1
ATOM 599 C C . LEU A 1 78 ? 0.880 1.539 21.847 1.00 68.44 78 LEU A C 1
ATOM 601 O O . LEU A 1 78 ? -0.226 1.648 22.376 1.00 68.44 78 LEU A O 1
ATOM 605 N N . ASP A 1 79 ? 2.011 1.541 22.550 1.00 68.31 79 ASP A N 1
ATOM 606 C CA . ASP A 1 79 ? 2.076 1.590 24.015 1.00 68.31 79 ASP A CA 1
ATOM 607 C C . ASP A 1 79 ? 1.553 2.913 24.607 1.00 68.31 79 ASP A C 1
ATOM 609 O O . ASP A 1 79 ? 0.994 2.937 25.708 1.00 68.31 79 ASP A O 1
ATOM 613 N N . PHE A 1 80 ? 1.697 4.027 23.878 1.00 63.91 80 PHE A N 1
ATOM 614 C CA . PHE A 1 80 ? 1.233 5.355 24.308 1.00 63.91 80 PHE A CA 1
ATOM 615 C C . PHE A 1 80 ? -0.231 5.663 23.949 1.00 63.91 80 PHE A C 1
ATOM 617 O O . PHE A 1 80 ? -0.741 6.703 24.360 1.00 63.91 80 PHE A O 1
ATOM 624 N N . GLN A 1 81 ? -0.932 4.785 23.219 1.00 62.94 81 GLN A N 1
ATOM 625 C CA . GLN A 1 81 ? -2.354 4.990 22.884 1.00 62.94 81 GLN A CA 1
ATOM 626 C C . GLN A 1 81 ? -3.310 4.653 24.038 1.00 62.94 81 GLN A C 1
ATOM 628 O O . GLN A 1 81 ? -4.509 4.916 23.948 1.00 62.94 81 GLN A O 1
ATOM 633 N N . THR A 1 82 ? -2.810 4.061 25.123 1.00 60.66 82 THR A N 1
ATOM 634 C CA . THR A 1 82 ? -3.621 3.749 26.302 1.00 60.66 82 THR A CA 1
ATOM 635 C C . THR A 1 82 ? -3.503 4.865 27.337 1.00 60.66 82 THR A C 1
ATOM 637 O O . THR A 1 82 ? -2.409 5.358 27.613 1.00 60.66 82 THR A O 1
ATOM 640 N N . HIS A 1 83 ? -4.626 5.271 27.941 1.00 57.09 83 HIS A N 1
ATOM 641 C CA . HIS A 1 83 ? -4.585 6.100 29.145 1.00 57.09 83 HIS A CA 1
ATOM 642 C C . HIS A 1 83 ? -3.837 5.318 30.232 1.00 57.09 83 HIS A C 1
ATOM 644 O O . HIS A 1 83 ? -4.398 4.416 30.856 1.00 57.09 83 HIS A O 1
ATOM 650 N N . LYS A 1 84 ? -2.561 5.648 30.459 1.00 57.62 84 LYS A N 1
ATOM 651 C CA . LYS A 1 84 ? -1.808 5.118 31.595 1.00 57.62 84 LYS A CA 1
ATOM 652 C C . LYS A 1 84 ? -2.401 5.731 32.861 1.00 57.62 84 LYS A C 1
ATOM 654 O O . LYS A 1 84 ? -2.181 6.903 33.155 1.00 57.62 84 LYS A O 1
ATOM 659 N N . ILE A 1 85 ? -3.197 4.945 33.582 1.00 57.88 85 ILE A N 1
ATOM 660 C CA . ILE A 1 85 ? -3.676 5.300 34.918 1.00 57.88 85 ILE A CA 1
ATOM 661 C C . ILE A 1 85 ? -2.436 5.380 35.811 1.00 57.88 85 ILE A C 1
ATOM 663 O O . ILE A 1 85 ? -1.799 4.367 36.087 1.00 57.88 85 ILE A O 1
ATOM 667 N N . TRP A 1 86 ? -2.056 6.594 36.203 1.00 54.09 86 TRP A N 1
ATOM 668 C CA . TRP A 1 86 ? -0.794 6.845 36.906 1.00 54.09 86 TRP A CA 1
ATOM 669 C C . TRP A 1 86 ? -0.908 6.747 38.436 1.00 54.09 86 TRP A C 1
ATOM 671 O O . TRP A 1 86 ? 0.080 6.925 39.139 1.00 54.09 86 TRP A O 1
ATOM 681 N N . ALA A 1 87 ? -2.099 6.450 38.965 1.00 49.50 87 ALA A N 1
ATOM 682 C CA . ALA A 1 87 ? -2.327 6.220 40.388 1.00 49.50 87 ALA A CA 1
ATOM 683 C C . ALA A 1 87 ? -3.538 5.295 40.621 1.00 49.50 87 ALA A C 1
ATOM 685 O O . ALA A 1 87 ? -4.479 5.323 39.824 1.00 49.50 87 ALA A O 1
ATOM 686 N N . PRO A 1 88 ? -3.558 4.496 41.705 1.00 59.47 88 PRO A N 1
ATOM 687 C CA . PRO A 1 88 ? -4.709 3.675 42.062 1.00 59.47 88 PRO A CA 1
ATOM 688 C C . PRO A 1 88 ? -5.970 4.528 42.209 1.00 59.47 88 PRO A C 1
ATOM 690 O O . PRO A 1 88 ? -5.960 5.560 42.877 1.00 59.47 88 PRO A O 1
ATOM 693 N N . ILE A 1 89 ? -7.074 4.077 41.615 1.00 63.44 89 ILE A N 1
ATOM 694 C CA . ILE A 1 89 ? -8.382 4.690 41.842 1.00 63.44 89 ILE A CA 1
ATOM 695 C C . ILE A 1 89 ? -8.769 4.364 43.288 1.00 63.44 89 ILE A C 1
ATOM 697 O O . ILE A 1 89 ? -9.019 3.202 43.615 1.00 63.44 89 ILE A O 1
ATOM 701 N N . TYR A 1 90 ? -8.782 5.373 44.160 1.00 56.66 90 TYR A N 1
ATOM 702 C CA . TYR A 1 90 ? -9.224 5.228 45.544 1.00 56.66 90 TYR A CA 1
ATOM 703 C C . TYR A 1 90 ? -10.714 4.855 45.559 1.00 56.66 90 TYR A C 1
ATOM 705 O O . TYR A 1 90 ? -11.584 5.700 45.363 1.00 56.66 90 TYR A O 1
ATOM 713 N N . LYS A 1 91 ? -11.022 3.568 45.760 1.00 55.66 91 LYS A N 1
ATOM 714 C CA . LYS A 1 91 ? -12.371 3.115 46.117 1.00 55.66 91 LYS A CA 1
ATOM 715 C C . LYS A 1 91 ? -12.553 3.293 47.620 1.00 55.66 91 LYS A C 1
ATOM 717 O O . LYS A 1 91 ? -12.435 2.338 48.377 1.00 55.66 91 LYS A O 1
ATOM 722 N N . GLY A 1 92 ? -12.815 4.521 48.042 1.00 59.72 92 GLY A N 1
ATOM 723 C CA . GLY A 1 92 ? -13.206 4.812 49.413 1.00 59.72 92 GLY A CA 1
ATOM 724 C C . GLY A 1 92 ? -14.235 5.927 49.433 1.00 59.72 92 GLY A C 1
ATOM 725 O O . GLY A 1 92 ? -13.873 7.090 49.304 1.00 59.72 92 GLY A O 1
ATOM 726 N N . CYS A 1 93 ? -15.509 5.540 49.509 1.00 48.78 93 CYS A N 1
ATOM 727 C CA . CYS A 1 93 ? -16.530 6.078 50.417 1.00 48.78 93 CYS A CA 1
ATOM 728 C C . CYS A 1 93 ? -17.931 5.772 49.855 1.00 48.78 93 CYS A C 1
ATOM 730 O O . CYS A 1 93 ? -18.493 6.568 49.110 1.00 48.78 93 CYS A O 1
ATOM 732 N N . VAL A 1 94 ? -18.468 4.600 50.199 1.00 41.66 94 VAL A N 1
ATOM 733 C CA . VAL A 1 94 ? -19.836 4.477 50.725 1.00 41.66 94 VAL A CA 1
ATOM 734 C C . VAL A 1 94 ? -19.744 3.407 51.813 1.00 41.66 94 VAL A C 1
ATOM 736 O O . VAL A 1 94 ? -19.896 2.219 51.548 1.00 41.66 94 VAL A O 1
ATOM 739 N N . GLU A 1 95 ? -19.384 3.834 53.022 1.00 41.25 95 GLU A N 1
ATOM 740 C CA . GLU A 1 95 ? -19.954 3.216 54.216 1.00 41.25 95 GLU A CA 1
ATOM 741 C C . GLU A 1 95 ? -21.329 3.850 54.414 1.00 41.25 95 GLU A C 1
ATOM 743 O O . GLU A 1 95 ? -21.435 5.068 54.575 1.00 41.25 95 GLU A O 1
ATOM 748 N N . SER A 1 96 ? -22.369 3.025 54.350 1.00 41.25 96 SER A N 1
ATOM 749 C CA . SER A 1 96 ? -23.641 3.139 55.074 1.00 41.25 96 SER A CA 1
ATOM 750 C C . SER A 1 96 ? -24.329 1.784 54.993 1.00 41.25 96 SER A C 1
ATOM 752 O O . SER A 1 96 ? -24.574 1.338 53.849 1.00 41.25 96 SER A O 1
#

Foldseek 3Di:
DDDDPNDDDDDDDAWFDRPDPDPVRRVVRCVVTPGDPDDDDDPPLVVQPPPPPSVVVVVVVVQCVVCVDDPVCVVVVVVVVDDPPPDDDDPDDDDD

Radius of gyration: 25.47 Å; chains: 1; bounding box: 49×27×81 Å